Protein AF-A0A0D2SWR1-F1 (afdb_monomer_lite)

Secondary structure (DSSP, 8-state):
------HHHHHHHHHHHHHHHHHH--TTPPPSS-EEEEEEEEE--HHHHHHHTGGGG-BTTB--HHHHHHHTTS----PPPGGGB-B--EEEEEEETTT--TTTT---------BSSS----EEEEEEEEE-TT-

Radius of gyration: 18.73 Å; chains: 1; bounding box: 48×34×49 Å

Structure (mmCIF, N/CA/C/O backbone):
data_AF-A0A0D2SWR1-F1
#
_entry.id   AF-A0A0D2SWR1-F1
#
loop_
_atom_site.group_PDB
_atom_site.id
_atom_site.type_symbol
_atom_site.label_atom_id
_atom_site.label_alt_id
_atom_site.label_comp_id
_atom_site.label_asym_id
_atom_site.label_entity_id
_atom_site.label_seq_id
_atom_site.pdbx_PDB_ins_code
_atom_site.Cartn_x
_atom_site.Cartn_y
_atom_site.Cartn_z
_atom_site.occupancy
_atom_site.B_iso_or_equiv
_atom_site.auth_seq_id
_atom_site.auth_comp_id
_atom_site.auth_asym_id
_atom_site.auth_atom_id
_atom_site.pdbx_PDB_model_num
ATOM 1 N N . MET A 1 1 ? 8.943 6.150 1.787 1.00 31.55 1 MET A N 1
ATOM 2 C CA . MET A 1 1 ? 8.100 6.869 0.808 1.00 31.55 1 MET A CA 1
ATOM 3 C C . MET A 1 1 ? 7.022 5.888 0.395 1.00 31.55 1 MET A C 1
ATOM 5 O O . MET A 1 1 ? 7.281 5.032 -0.435 1.00 31.55 1 MET A O 1
ATOM 9 N N . PHE A 1 2 ? 5.890 5.909 1.093 1.00 28.94 2 PHE A N 1
ATOM 10 C CA . PHE A 1 2 ? 4.833 4.906 0.973 1.00 28.94 2 PHE A CA 1
ATOM 11 C C . PHE A 1 2 ? 3.608 5.577 0.354 1.00 28.94 2 PHE A C 1
ATOM 13 O O . PHE A 1 2 ? 3.346 6.749 0.614 1.00 28.94 2 PHE A O 1
ATOM 20 N N . MET A 1 3 ? 2.936 4.891 -0.565 1.00 31.88 3 MET A N 1
ATOM 21 C CA . MET A 1 3 ? 1.924 5.507 -1.413 1.00 31.88 3 MET A CA 1
ATOM 22 C C . MET A 1 3 ? 0.880 4.466 -1.784 1.00 31.88 3 MET A C 1
ATOM 24 O O . MET A 1 3 ? 1.112 3.622 -2.649 1.00 31.88 3 MET A O 1
ATOM 28 N N . LEU A 1 4 ? -0.288 4.553 -1.152 1.00 40.50 4 LEU A N 1
ATOM 29 C CA . LEU A 1 4 ? -1.477 3.881 -1.648 1.00 40.50 4 LEU A CA 1
ATOM 30 C C . LEU A 1 4 ? -2.119 4.781 -2.696 1.00 40.50 4 LEU A C 1
ATOM 32 O O . LEU A 1 4 ? -2.492 5.929 -2.464 1.00 40.50 4 LEU A O 1
ATOM 36 N N . LEU A 1 5 ? -2.136 4.240 -3.903 1.00 39.41 5 LEU A N 1
ATOM 37 C CA . LEU A 1 5 ? -2.435 4.915 -5.149 1.00 39.41 5 LEU A CA 1
ATOM 38 C C . LEU A 1 5 ? -3.892 5.369 -5.199 1.00 39.41 5 LEU A C 1
ATOM 40 O O . LEU A 1 5 ? -4.797 4.545 -5.312 1.00 39.41 5 LEU A O 1
ATOM 44 N N . ASN A 1 6 ? -4.107 6.681 -5.280 1.00 36.72 6 ASN A N 1
ATOM 45 C CA . ASN A 1 6 ? -5.289 7.215 -5.945 1.00 36.72 6 ASN A CA 1
ATOM 46 C C . ASN A 1 6 ? -5.163 6.840 -7.436 1.00 36.72 6 ASN A C 1
ATOM 48 O O . ASN A 1 6 ? -4.507 7.528 -8.228 1.00 36.72 6 ASN A O 1
ATOM 52 N N . ALA A 1 7 ? -5.699 5.664 -7.782 1.00 45.72 7 ALA A N 1
ATOM 53 C CA . ALA A 1 7 ? -5.507 4.958 -9.050 1.00 45.72 7 ALA A CA 1
ATOM 54 C C . ALA A 1 7 ? -5.620 5.824 -10.328 1.00 45.72 7 ALA A C 1
ATOM 56 O O . ALA A 1 7 ? -4.847 5.583 -11.255 1.00 45.72 7 ALA A O 1
ATOM 57 N N . PRO A 1 8 ? -6.479 6.863 -10.424 1.00 51.38 8 PRO A N 1
ATOM 58 C CA . PRO A 1 8 ? -6.607 7.627 -11.668 1.00 51.38 8 PRO A CA 1
ATOM 59 C C . PRO A 1 8 ? -5.396 8.516 -11.989 1.00 51.38 8 PRO A C 1
ATOM 61 O O . PRO A 1 8 ? -5.026 8.676 -13.153 1.00 51.38 8 PRO A O 1
ATOM 64 N N . ILE A 1 9 ? -4.766 9.115 -10.975 1.00 53.25 9 ILE A N 1
ATOM 65 C CA . ILE A 1 9 ? -3.719 10.128 -11.187 1.00 53.25 9 ILE A CA 1
ATOM 66 C C . ILE A 1 9 ? -2.376 9.447 -11.453 1.00 53.25 9 ILE A C 1
ATOM 68 O O . ILE A 1 9 ? -1.620 9.852 -12.329 1.00 53.25 9 ILE A O 1
ATOM 72 N N . TRP A 1 10 ? -2.082 8.356 -10.756 1.00 52.53 10 TRP A N 1
ATOM 73 C CA . TRP A 1 10 ? -0.803 7.683 -10.937 1.00 52.53 10 TRP A CA 1
ATOM 74 C C . TRP A 1 10 ? -0.714 6.893 -12.243 1.00 52.53 10 TRP A C 1
ATOM 76 O O . TRP A 1 10 ? 0.305 6.967 -12.923 1.00 52.53 10 TRP A O 1
ATOM 86 N N . LEU A 1 11 ? -1.796 6.217 -12.654 1.00 56.56 11 LEU A N 1
ATOM 87 C CA . LEU A 1 11 ? -1.852 5.581 -13.974 1.00 56.56 11 LEU A CA 1
ATOM 88 C C . LEU A 1 11 ? -1.718 6.613 -15.095 1.00 56.56 11 LEU A C 1
ATOM 90 O O . LEU A 1 11 ? -1.063 6.340 -16.094 1.00 56.56 11 LEU A O 1
ATOM 94 N N . THR A 1 12 ? -2.288 7.813 -14.942 1.00 60.22 12 THR A N 1
ATOM 95 C CA . THR A 1 12 ? -2.143 8.865 -15.960 1.00 60.22 12 THR A CA 1
ATOM 96 C C . THR A 1 12 ? -0.724 9.425 -16.020 1.00 60.22 12 THR A C 1
ATOM 98 O O . THR A 1 12 ? -0.209 9.611 -17.123 1.00 60.22 12 THR A O 1
ATOM 101 N N . TRP A 1 13 ? -0.058 9.630 -14.880 1.00 64.38 13 TRP A N 1
ATOM 102 C CA . TRP A 1 13 ? 1.355 10.024 -14.845 1.00 64.38 13 TRP A CA 1
ATOM 103 C C . TRP A 1 13 ? 2.281 8.941 -15.405 1.00 64.38 13 TRP A C 1
ATOM 105 O O . TRP A 1 13 ? 3.099 9.246 -16.272 1.00 64.38 13 TRP A O 1
ATOM 115 N N . LEU A 1 14 ? 2.114 7.683 -14.987 1.00 64.06 14 LEU A N 1
ATOM 116 C CA . LEU A 1 14 ? 2.897 6.551 -15.481 1.00 64.06 14 LEU A CA 1
ATOM 117 C C . LEU A 1 14 ? 2.695 6.353 -16.988 1.00 64.06 14 LEU A C 1
ATOM 119 O O . LEU A 1 14 ? 3.670 6.267 -17.724 1.00 64.06 14 LEU A O 1
ATOM 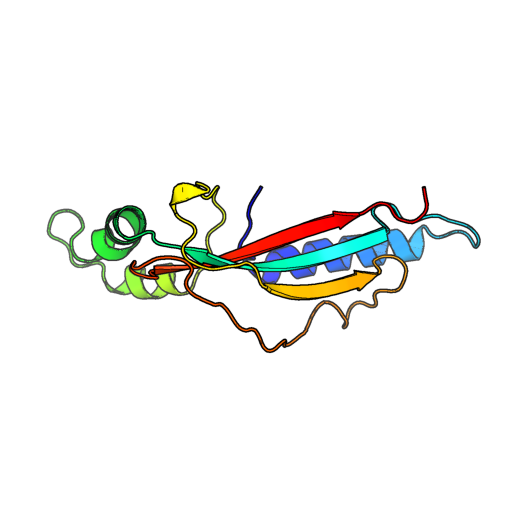123 N N . ASN A 1 15 ? 1.454 6.398 -17.483 1.00 66.00 15 ASN A N 1
ATOM 124 C CA . ASN A 1 15 ? 1.168 6.304 -18.919 1.00 66.00 15 ASN A CA 1
ATOM 125 C C . ASN A 1 15 ? 1.779 7.463 -19.713 1.00 66.00 15 ASN A C 1
ATOM 127 O O . ASN A 1 15 ? 2.249 7.269 -20.835 1.00 66.00 15 ASN A O 1
ATOM 131 N N . LYS A 1 16 ? 1.794 8.675 -19.145 1.00 67.94 16 LYS A N 1
ATOM 132 C CA . LYS A 1 16 ? 2.437 9.835 -19.772 1.00 67.94 16 LYS A CA 1
ATOM 133 C C . LYS A 1 16 ? 3.953 9.656 -19.837 1.00 67.94 16 LYS A C 1
ATOM 135 O O . LYS A 1 16 ? 4.545 9.965 -20.866 1.00 67.94 16 LYS A O 1
ATOM 140 N N . LEU A 1 17 ? 4.557 9.118 -18.779 1.00 65.62 17 LEU A N 1
ATOM 141 C CA . LEU A 1 17 ? 5.990 8.847 -18.696 1.00 65.62 17 LEU A CA 1
ATOM 142 C C . LEU A 1 17 ? 6.409 7.722 -19.654 1.00 65.62 17 LEU A C 1
ATOM 144 O O . LEU A 1 17 ? 7.338 7.916 -20.433 1.00 65.62 17 LEU A O 1
ATOM 148 N N . LEU A 1 18 ? 5.657 6.617 -19.695 1.00 66.31 18 LEU A N 1
ATOM 149 C CA . LEU A 1 18 ? 5.845 5.515 -20.648 1.00 66.31 18 LEU A CA 1
ATOM 150 C C . LEU A 1 18 ? 5.746 6.006 -22.097 1.00 66.31 18 LEU A C 1
ATOM 152 O O . LEU A 1 18 ? 6.592 5.682 -22.925 1.00 66.31 18 LEU A O 1
ATOM 156 N N . LYS A 1 19 ? 4.754 6.852 -22.404 1.00 66.50 19 LYS A N 1
ATOM 157 C CA . LYS A 1 19 ? 4.603 7.442 -23.741 1.00 66.50 19 LYS A CA 1
ATOM 158 C C . LYS A 1 19 ? 5.773 8.359 -24.105 1.00 66.50 19 LYS A C 1
ATOM 160 O O . LYS A 1 19 ? 6.248 8.318 -25.235 1.00 66.50 19 LYS A O 1
ATOM 165 N N . GLN A 1 20 ? 6.233 9.183 -23.164 1.00 65.19 20 GLN A N 1
ATOM 166 C CA . GLN A 1 20 ? 7.373 10.074 -23.374 1.00 65.19 20 GLN A CA 1
ATOM 167 C C . GLN A 1 20 ? 8.661 9.271 -23.612 1.00 65.19 20 GLN A C 1
ATOM 169 O O . GLN A 1 20 ? 9.411 9.588 -24.529 1.00 65.19 20 GLN A O 1
ATOM 174 N N . MET A 1 21 ? 8.890 8.216 -22.825 1.00 63.12 21 MET A N 1
ATOM 175 C CA . MET A 1 21 ? 10.047 7.327 -22.955 1.00 63.12 21 MET A CA 1
ATOM 176 C C . MET A 1 21 ? 10.036 6.561 -24.276 1.00 63.12 21 MET A C 1
ATOM 178 O O . MET A 1 21 ? 11.048 6.563 -24.967 1.00 63.12 21 MET A O 1
ATOM 182 N N . ALA A 1 22 ? 8.893 5.999 -24.681 1.00 60.97 22 ALA A N 1
ATOM 183 C CA . ALA A 1 22 ? 8.755 5.319 -25.970 1.00 60.97 22 ALA A CA 1
ATOM 184 C C . ALA A 1 22 ? 9.096 6.235 -27.161 1.00 60.97 22 ALA A C 1
ATOM 186 O O . ALA A 1 22 ? 9.682 5.780 -28.137 1.00 60.97 22 ALA A O 1
ATOM 187 N N . CYS A 1 23 ? 8.781 7.535 -27.078 1.00 56.41 23 CYS A N 1
ATOM 188 C CA . CYS A 1 23 ? 9.149 8.510 -28.111 1.00 56.41 23 CYS A CA 1
ATOM 189 C C . CYS A 1 23 ? 10.626 8.950 -28.071 1.00 56.41 23 CYS A C 1
ATOM 191 O O . CYS A 1 23 ? 11.089 9.567 -29.028 1.00 56.41 23 CYS A O 1
ATOM 193 N N . LEU A 1 24 ? 11.342 8.702 -26.969 1.00 56.16 24 LEU A N 1
ATOM 194 C CA . LEU A 1 24 ? 12.732 9.128 -26.744 1.00 56.16 24 LEU A CA 1
ATOM 195 C C . LEU A 1 24 ? 13.748 7.981 -26.881 1.00 56.16 24 LEU A C 1
ATOM 197 O O . LEU A 1 24 ? 14.952 8.228 -26.825 1.00 56.16 24 LEU A O 1
ATOM 201 N N . MET A 1 25 ? 13.285 6.741 -27.060 1.00 59.69 25 MET A N 1
ATOM 202 C CA . MET A 1 25 ? 14.142 5.583 -27.300 1.00 59.69 25 MET A CA 1
ATOM 203 C C . MET A 1 25 ? 14.734 5.635 -28.712 1.00 59.69 25 MET A C 1
ATOM 205 O O . MET A 1 25 ? 14.050 5.408 -29.705 1.00 59.69 25 MET A O 1
ATOM 209 N N . VAL A 1 26 ? 16.029 5.936 -28.783 1.00 58.12 26 VAL A N 1
ATOM 210 C CA . VAL A 1 26 ? 16.899 5.593 -29.919 1.00 58.12 26 VAL A CA 1
ATOM 211 C C . VAL A 1 26 ? 17.251 4.102 -29.795 1.00 58.12 26 VAL A C 1
ATOM 213 O O . VAL A 1 26 ? 17.242 3.597 -28.672 1.00 58.12 26 VAL A O 1
ATOM 216 N N . ASP A 1 27 ? 17.569 3.412 -30.898 1.00 59.34 27 ASP A N 1
ATOM 217 C CA . ASP A 1 27 ? 17.762 1.945 -31.021 1.00 59.34 27 ASP A CA 1
ATOM 218 C C . ASP A 1 27 ? 18.770 1.269 -30.044 1.00 59.34 27 ASP A C 1
ATOM 220 O O . ASP A 1 27 ? 18.997 0.067 -30.145 1.00 59.34 27 ASP A O 1
ATOM 224 N N . ASP A 1 28 ? 19.342 1.990 -29.071 1.00 64.62 28 ASP A N 1
ATOM 225 C CA . ASP A 1 28 ? 20.261 1.472 -28.040 1.00 64.62 28 ASP A CA 1
ATOM 226 C C . ASP A 1 28 ? 20.149 2.206 -26.673 1.00 64.62 28 ASP A C 1
ATOM 228 O O . ASP A 1 28 ? 21.098 2.299 -25.892 1.00 64.62 28 ASP A O 1
ATOM 232 N N . GLY A 1 29 ? 18.994 2.817 -26.380 1.00 67.31 29 GLY A N 1
ATOM 233 C CA . GLY A 1 29 ? 18.769 3.576 -25.141 1.00 67.31 29 GLY A CA 1
ATOM 234 C C . GLY A 1 29 ? 18.507 2.698 -23.906 1.00 67.31 29 GLY A C 1
ATOM 235 O O . GLY A 1 29 ? 17.704 1.766 -23.945 1.00 67.31 29 GLY A O 1
ATOM 236 N N . VAL A 1 30 ? 19.124 3.036 -22.768 1.00 72.81 30 VAL A N 1
ATOM 237 C CA . VAL A 1 30 ? 18.860 2.390 -21.468 1.00 72.81 30 VAL A CA 1
ATOM 238 C C . VAL A 1 30 ? 17.810 3.187 -20.689 1.00 72.81 30 VAL A C 1
ATOM 240 O O . VAL A 1 30 ? 17.935 4.399 -20.520 1.00 72.81 30 VAL A O 1
ATOM 243 N N . VAL A 1 31 ? 16.777 2.504 -20.192 1.00 75.81 31 VAL A N 1
ATOM 244 C CA . VAL A 1 31 ? 15.766 3.075 -19.287 1.00 75.81 31 VAL A CA 1
ATOM 245 C C . VAL A 1 31 ? 16.195 2.817 -17.860 1.00 75.81 31 VAL A C 1
ATOM 247 O O . VAL A 1 31 ? 16.440 1.669 -17.518 1.00 75.81 31 VAL A O 1
ATOM 250 N N . LEU A 1 32 ? 16.270 3.868 -17.047 1.00 78.19 32 LEU A N 1
ATOM 251 C CA . LEU A 1 32 ? 16.588 3.771 -15.628 1.00 78.19 32 LEU A CA 1
ATOM 252 C C . LEU A 1 32 ? 15.537 4.547 -14.810 1.00 78.19 32 LEU A C 1
ATOM 254 O O . LEU A 1 32 ? 15.254 5.701 -15.152 1.00 78.19 32 LEU A O 1
ATOM 258 N N . PRO A 1 33 ? 14.983 3.968 -13.729 1.00 82.12 33 PRO A N 1
ATOM 259 C CA . PRO A 1 33 ? 15.095 2.554 -13.349 1.00 82.12 33 PRO A CA 1
ATOM 260 C C . PRO A 1 33 ? 14.471 1.637 -14.414 1.00 82.12 33 PRO A C 1
ATOM 262 O O . PRO A 1 33 ? 13.530 2.034 -15.100 1.00 82.12 33 PRO A O 1
ATOM 265 N N . ASP A 1 34 ? 15.010 0.431 -14.576 1.00 83.81 34 ASP A N 1
ATOM 266 C CA . ASP A 1 34 ? 14.527 -0.556 -15.550 1.00 83.81 34 ASP A CA 1
ATOM 267 C C . ASP A 1 34 ? 13.514 -1.533 -14.949 1.00 83.81 34 ASP A C 1
ATOM 269 O O . ASP A 1 34 ? 12.678 -2.062 -15.681 1.00 83.81 34 ASP A O 1
ATOM 273 N N . GLU A 1 35 ? 13.526 -1.721 -13.628 1.00 86.88 35 GLU A N 1
ATOM 274 C CA . GLU A 1 35 ? 12.589 -2.603 -12.936 1.00 86.88 35 GLU A CA 1
ATOM 275 C C . GLU A 1 35 ? 11.883 -1.885 -11.779 1.00 86.88 35 GLU A C 1
ATOM 277 O O . GLU A 1 35 ? 12.504 -1.159 -10.998 1.00 86.88 35 GLU A O 1
ATOM 282 N N . ALA A 1 36 ? 10.577 -2.123 -11.645 1.00 88.12 36 ALA A N 1
ATOM 283 C CA . ALA A 1 36 ? 9.788 -1.742 -10.480 1.00 88.12 36 ALA A CA 1
ATOM 284 C C . ALA A 1 36 ? 9.025 -2.949 -9.922 1.00 88.12 36 ALA A C 1
ATOM 286 O O . ALA A 1 36 ? 8.340 -3.657 -10.659 1.00 88.12 36 ALA A O 1
ATOM 287 N N . SER A 1 37 ? 9.097 -3.153 -8.610 1.00 89.75 37 SER A N 1
ATOM 288 C CA . SER A 1 37 ? 8.412 -4.230 -7.894 1.00 89.75 37 SER A CA 1
ATOM 289 C C . SER A 1 37 ? 7.437 -3.649 -6.877 1.00 89.75 37 SER A C 1
ATOM 291 O O . SER A 1 37 ? 7.831 -2.863 -6.022 1.00 89.75 37 SER A O 1
ATOM 293 N N . LEU A 1 38 ? 6.160 -4.022 -6.970 1.00 90.56 38 LEU A N 1
ATOM 294 C CA . LEU A 1 38 ? 5.102 -3.597 -6.055 1.00 90.56 38 LEU A CA 1
ATOM 295 C C . LEU A 1 38 ? 4.874 -4.654 -4.976 1.00 90.56 38 LEU A C 1
ATOM 297 O O . LEU A 1 38 ? 4.651 -5.824 -5.284 1.00 90.56 38 LEU A O 1
ATOM 301 N N . TYR A 1 39 ? 4.828 -4.215 -3.729 1.00 91.69 39 TYR A N 1
ATOM 302 C CA . TYR A 1 39 ? 4.600 -5.021 -2.543 1.00 91.69 39 TYR A CA 1
ATOM 303 C C . TYR A 1 39 ? 3.340 -4.579 -1.803 1.00 91.69 39 TYR A C 1
ATOM 305 O O . TYR A 1 39 ? 2.897 -3.436 -1.919 1.00 91.69 39 TYR A O 1
ATOM 313 N N . LEU A 1 40 ? 2.790 -5.497 -1.014 1.00 93.06 40 LEU A N 1
ATOM 314 C CA . LEU A 1 40 ? 1.661 -5.280 -0.119 1.00 93.06 40 LEU A CA 1
ATOM 315 C C . LEU A 1 40 ? 2.001 -5.787 1.283 1.00 93.06 40 LEU A C 1
ATOM 317 O O . LEU A 1 40 ? 2.602 -6.851 1.428 1.00 93.06 40 LEU A O 1
ATOM 321 N N . THR A 1 41 ? 1.577 -5.055 2.303 1.00 94.19 41 THR A N 1
ATOM 322 C CA . THR A 1 41 ? 1.605 -5.467 3.710 1.00 94.19 41 THR A CA 1
ATOM 323 C C . THR A 1 41 ? 0.358 -4.953 4.440 1.00 94.19 41 THR A C 1
ATOM 325 O O . THR A 1 41 ? -0.429 -4.200 3.865 1.00 94.19 41 THR A O 1
ATOM 328 N N . ALA A 1 42 ? 0.142 -5.374 5.682 1.00 93.62 42 ALA A N 1
ATOM 329 C CA . ALA A 1 42 ? -0.957 -4.945 6.537 1.00 93.62 42 ALA A CA 1
ATOM 330 C C . ALA A 1 42 ? -0.445 -4.301 7.830 1.00 93.62 42 ALA A C 1
ATOM 332 O O . ALA A 1 42 ? 0.586 -4.705 8.381 1.00 93.62 42 ALA A O 1
ATOM 333 N N . ILE A 1 43 ? -1.192 -3.300 8.299 1.00 93.44 43 ILE A N 1
ATOM 334 C CA . ILE A 1 43 ? -0.820 -2.471 9.443 1.00 93.44 43 ILE A CA 1
ATOM 335 C C . ILE A 1 43 ? -1.936 -2.338 10.475 1.00 93.44 43 ILE A C 1
ATOM 337 O O . ILE A 1 43 ? -3.129 -2.445 10.163 1.00 93.44 43 ILE A O 1
ATOM 341 N N . GLU A 1 44 ? -1.508 -2.053 11.694 1.00 93.00 44 GLU A N 1
ATOM 342 C CA . GLU A 1 44 ? -2.315 -1.559 12.801 1.00 93.00 44 GLU A CA 1
ATOM 343 C C . GLU A 1 44 ? -2.313 -0.020 12.746 1.00 93.00 44 GLU A C 1
ATOM 345 O O . GLU A 1 44 ? -1.250 0.597 12.670 1.00 93.00 44 GLU A O 1
ATOM 350 N N . ASP A 1 45 ? -3.498 0.596 12.698 1.00 89.31 45 ASP A N 1
ATOM 351 C CA . ASP A 1 45 ? -3.653 2.047 12.559 1.00 89.31 45 ASP A CA 1
ATOM 352 C C . ASP A 1 45 ? -4.947 2.564 13.232 1.00 89.31 45 ASP A C 1
ATOM 354 O O . ASP A 1 45 ? -5.688 3.371 12.665 1.00 89.31 45 ASP A O 1
ATOM 358 N N . ALA A 1 46 ? -5.284 2.041 14.419 1.00 86.62 46 ALA A N 1
ATOM 359 C CA . ALA A 1 46 ? -6.519 2.375 15.136 1.00 86.62 46 ALA A CA 1
ATOM 360 C C . ALA A 1 46 ? -6.629 3.872 15.446 1.00 86.62 46 ALA A C 1
ATOM 362 O O . ALA A 1 46 ? -7.651 4.484 15.144 1.00 86.62 46 ALA A O 1
ATOM 363 N N . GLU A 1 47 ? -5.569 4.464 16.005 1.00 83.75 47 GLU A N 1
ATOM 364 C CA . GLU A 1 47 ? -5.555 5.878 16.404 1.00 83.75 47 GLU A CA 1
ATOM 365 C C . GLU A 1 47 ? -5.831 6.796 15.208 1.00 83.75 47 GLU A C 1
ATOM 367 O O . GLU A 1 47 ? -6.685 7.681 15.265 1.00 83.75 47 GLU A O 1
ATOM 372 N N . TYR A 1 48 ? -5.169 6.537 14.080 1.00 84.50 48 TYR A N 1
ATOM 373 C CA . TYR A 1 48 ? -5.363 7.323 12.869 1.00 84.50 48 TYR A CA 1
ATOM 374 C C . TYR A 1 48 ? -6.771 7.150 12.295 1.00 84.50 48 TYR A C 1
ATOM 376 O O . TYR A 1 48 ? -7.399 8.120 11.857 1.00 84.50 48 TYR A O 1
ATOM 384 N N . LYS A 1 49 ? -7.296 5.920 12.300 1.00 83.00 49 LYS A N 1
ATOM 385 C CA . LYS A 1 49 ? -8.664 5.644 11.861 1.00 83.00 49 LYS A CA 1
ATOM 386 C C . LYS A 1 49 ? -9.675 6.408 12.717 1.00 83.00 49 LYS A C 1
ATOM 388 O O . LYS A 1 49 ? -10.591 7.008 12.155 1.00 83.00 49 LYS A O 1
ATOM 393 N N . ASP A 1 50 ? -9.511 6.440 14.030 1.00 84.50 50 ASP A N 1
ATOM 394 C CA . ASP A 1 50 ? -10.426 7.168 14.910 1.00 84.50 50 ASP A CA 1
ATOM 395 C C . ASP A 1 50 ? -10.370 8.678 14.628 1.00 84.50 50 ASP A C 1
ATOM 397 O O . ASP A 1 50 ? -11.400 9.317 14.379 1.00 84.50 50 ASP A O 1
ATOM 401 N N . ASP A 1 51 ? -9.165 9.229 14.499 1.00 82.75 51 ASP A N 1
ATOM 402 C CA . ASP A 1 51 ? -8.954 10.653 14.239 1.00 82.75 51 ASP A CA 1
ATOM 403 C C . ASP A 1 51 ? -9.417 11.114 12.847 1.00 82.75 51 ASP A C 1
ATOM 405 O O . ASP A 1 51 ? -9.844 12.260 12.678 1.00 82.75 51 ASP A O 1
ATOM 409 N N . LYS A 1 52 ? -9.315 10.267 11.815 1.00 80.69 52 LYS A N 1
ATOM 410 C CA . LYS A 1 52 ? -9.612 10.657 10.420 1.00 80.69 52 LYS A CA 1
ATOM 411 C C . LYS A 1 52 ? -10.952 10.168 9.904 1.00 80.69 52 LYS A C 1
ATOM 413 O O . LYS A 1 52 ? -11.539 10.812 9.030 1.00 80.69 52 LYS A O 1
ATOM 418 N N . ILE A 1 53 ? -11.439 9.046 10.421 1.00 81.88 53 ILE A N 1
ATOM 419 C CA . ILE A 1 53 ? -12.667 8.398 9.963 1.00 81.88 53 ILE A CA 1
ATOM 420 C C . ILE A 1 53 ? -13.776 8.584 10.996 1.00 81.88 53 ILE A C 1
ATOM 422 O O . ILE A 1 53 ? -14.887 8.973 10.627 1.00 81.88 53 ILE A O 1
ATOM 426 N N . GLU A 1 54 ? -13.514 8.330 12.279 1.00 85.62 54 GLU A N 1
ATOM 427 C CA . GLU A 1 54 ? -14.550 8.440 13.314 1.00 85.62 54 GLU A CA 1
ATOM 428 C C . GLU A 1 54 ? -14.872 9.877 13.714 1.00 85.62 54 GLU A C 1
ATOM 430 O O . GLU A 1 54 ? -16.018 10.149 14.080 1.00 85.62 54 GLU A O 1
ATOM 435 N N . PHE A 1 55 ? -13.939 10.811 13.516 1.00 84.62 55 PHE A N 1
ATOM 436 C CA . PHE A 1 55 ? -14.173 12.253 13.646 1.00 84.62 55 PHE A CA 1
ATOM 437 C C . PHE A 1 55 ? -15.466 12.721 12.956 1.00 84.62 55 PHE A C 1
ATOM 439 O O . PHE A 1 55 ? -16.239 13.501 13.514 1.00 84.62 55 PHE A O 1
ATOM 446 N N . TRP A 1 56 ? -15.768 12.185 11.770 1.00 87.94 56 TRP A N 1
ATOM 447 C CA . TRP A 1 56 ? -16.957 12.557 11.000 1.00 87.94 56 TRP A CA 1
ATOM 448 C C . TRP A 1 56 ? -18.283 12.099 11.618 1.00 87.94 56 TRP A C 1
ATOM 450 O O . TRP A 1 56 ? -19.332 12.601 11.221 1.00 87.94 56 TRP A O 1
ATOM 460 N N . ASN A 1 57 ? -18.276 11.174 12.584 1.00 88.06 57 ASN A N 1
ATOM 461 C CA . ASN A 1 57 ? -19.497 10.782 13.293 1.00 88.06 57 ASN A CA 1
ATOM 462 C C . ASN A 1 57 ? -20.056 11.944 14.131 1.00 88.06 57 ASN A C 1
ATOM 464 O O . ASN A 1 57 ? -21.262 12.018 14.354 1.00 88.06 57 ASN A O 1
ATOM 468 N N . ASN A 1 58 ? -19.184 12.820 14.639 1.00 88.12 58 ASN A N 1
ATOM 469 C CA . ASN A 1 58 ? -19.582 13.914 15.512 1.00 88.12 58 ASN A CA 1
ATOM 470 C C . ASN A 1 58 ? -18.598 15.085 15.414 1.00 88.12 58 ASN A C 1
ATOM 472 O O . ASN A 1 58 ? -17.676 15.233 16.218 1.00 88.12 58 ASN A O 1
ATOM 476 N N . VAL A 1 59 ? -18.848 15.958 14.446 1.00 90.44 59 VAL A N 1
ATOM 477 C CA . VAL A 1 59 ? -18.080 17.182 14.242 1.00 90.44 59 VAL A CA 1
ATOM 478 C C . VAL A 1 59 ? -18.755 18.294 15.040 1.00 90.44 59 VAL A C 1
ATOM 480 O O . VAL A 1 59 ? -19.681 18.941 14.561 1.00 90.44 59 VAL A O 1
ATOM 483 N N . TYR A 1 60 ? -18.328 18.488 16.291 1.00 88.19 60 TYR A N 1
ATOM 484 C CA . TYR A 1 60 ? -18.853 19.524 17.201 1.00 88.19 60 TYR A CA 1
ATOM 485 C C . TYR A 1 60 ? -20.375 19.464 17.450 1.00 88.19 60 TYR A C 1
ATOM 487 O O . TYR A 1 60 ? -21.032 20.494 17.591 1.00 88.19 60 TYR A O 1
ATOM 495 N N . GLY A 1 61 ? -20.951 18.264 17.511 1.00 89.88 61 GLY A N 1
ATOM 496 C CA . GLY A 1 61 ? -22.386 18.029 17.702 1.00 89.88 61 GLY A CA 1
ATOM 497 C C . GLY A 1 61 ? -23.156 17.752 16.409 1.00 89.88 61 GLY A C 1
ATOM 498 O O . GLY A 1 61 ? -24.349 17.460 16.478 1.00 89.88 61 GLY A O 1
ATOM 499 N N . PHE A 1 62 ? -22.502 17.819 15.245 1.00 89.06 62 PHE A N 1
ATOM 500 C CA 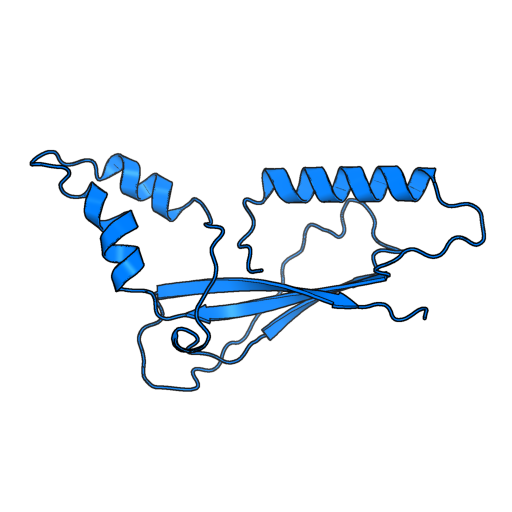. PHE A 1 62 ? -23.111 17.527 13.947 1.00 89.06 62 PHE A CA 1
ATOM 501 C C . PHE A 1 62 ? -22.683 16.152 13.423 1.00 89.06 62 PHE A C 1
ATOM 503 O O . PHE A 1 62 ? -21.491 15.856 13.336 1.00 89.06 62 PHE A O 1
ATOM 510 N N . ASP A 1 63 ? -23.657 15.331 13.024 1.00 91.44 63 ASP A N 1
ATOM 511 C CA . ASP A 1 63 ? -23.403 14.056 12.345 1.00 91.44 63 ASP A CA 1
ATOM 512 C C . ASP A 1 63 ? -23.057 14.309 10.869 1.00 91.44 63 ASP A C 1
ATOM 514 O O . ASP A 1 63 ? -23.893 14.759 10.082 1.00 91.44 63 ASP A O 1
ATOM 518 N N . MET A 1 64 ? -21.807 14.025 10.502 1.00 91.62 64 MET A N 1
ATOM 519 C CA . MET A 1 64 ? -21.282 14.117 9.138 1.00 91.62 64 MET A CA 1
ATOM 520 C C . MET A 1 64 ? -20.882 12.739 8.590 1.00 91.62 64 MET A C 1
ATOM 522 O O . MET A 1 64 ? -20.020 12.624 7.714 1.00 91.62 64 MET A O 1
ATOM 526 N N . SER A 1 65 ? -21.530 11.669 9.055 1.00 88.62 65 SER A N 1
ATOM 527 C CA . SER A 1 65 ? -21.276 10.288 8.623 1.00 88.62 65 SER A CA 1
ATOM 528 C C . SER A 1 65 ? -21.417 10.053 7.109 1.00 88.62 65 SER A C 1
ATOM 530 O O . SER A 1 65 ? -20.905 9.061 6.582 1.00 88.62 65 SER A O 1
ATOM 532 N N . CYS A 1 66 ? -22.053 10.965 6.368 1.00 89.12 66 CYS A N 1
ATOM 533 C CA . CYS A 1 66 ? -22.047 10.957 4.905 1.00 89.12 66 CYS A CA 1
ATOM 534 C C . CYS A 1 66 ? -20.632 11.112 4.314 1.00 89.12 66 CYS A C 1
ATOM 536 O O . CYS A 1 66 ? -20.305 10.410 3.358 1.00 89.12 66 CYS A O 1
ATOM 538 N N . ILE A 1 67 ? -19.781 11.952 4.912 1.00 86.62 67 ILE A N 1
ATOM 539 C CA . ILE A 1 67 ? -18.397 12.194 4.471 1.00 86.62 67 ILE A CA 1
ATOM 540 C C . ILE A 1 67 ? -17.514 10.995 4.814 1.00 86.62 67 ILE A C 1
ATOM 542 O O . ILE A 1 67 ? -16.698 10.578 3.995 1.00 86.62 67 ILE A O 1
ATOM 546 N N . LYS A 1 68 ? -17.746 10.365 5.973 1.00 83.56 68 LYS A N 1
ATOM 547 C CA . LYS A 1 68 ? -17.044 9.146 6.410 1.00 83.56 68 LYS A CA 1
ATOM 548 C C . LYS A 1 68 ? -17.022 8.061 5.334 1.00 83.56 68 LYS A C 1
ATOM 550 O O . LYS A 1 68 ? -15.993 7.435 5.100 1.00 83.56 68 LYS A O 1
ATOM 555 N N . LYS A 1 69 ? -18.161 7.836 4.666 1.00 82.31 69 LYS A N 1
ATOM 556 C CA . LYS A 1 69 ? -18.272 6.825 3.601 1.00 82.31 69 LYS A CA 1
ATOM 557 C C . LYS A 1 69 ? -17.357 7.131 2.423 1.00 82.31 69 LYS A C 1
ATOM 559 O O . LYS A 1 69 ? -16.786 6.208 1.858 1.00 82.31 69 LYS A O 1
ATOM 564 N N . GLN A 1 70 ? -17.228 8.405 2.062 1.00 83.00 70 GLN A N 1
ATOM 565 C CA . GLN A 1 70 ? -16.337 8.823 0.989 1.00 83.00 70 GLN A CA 1
ATOM 566 C C . GLN A 1 70 ? -14.871 8.732 1.427 1.00 83.00 70 GLN A C 1
ATOM 568 O O . GLN A 1 70 ? -14.069 8.146 0.709 1.00 83.00 70 GLN A O 1
ATOM 573 N N . ALA A 1 71 ? -14.551 9.194 2.639 1.00 79.69 71 ALA A N 1
ATOM 574 C CA . ALA A 1 71 ? -13.203 9.123 3.202 1.00 79.69 71 ALA A CA 1
ATOM 575 C C . ALA A 1 71 ? -12.664 7.682 3.290 1.00 79.69 71 ALA A C 1
ATOM 577 O O . ALA A 1 71 ? -11.489 7.457 3.045 1.00 79.69 71 ALA A O 1
ATOM 578 N N . MET A 1 72 ? -13.523 6.693 3.569 1.00 79.94 72 MET A N 1
ATOM 579 C CA . MET A 1 72 ? -13.139 5.271 3.594 1.00 79.94 72 MET A CA 1
ATOM 580 C C . MET A 1 72 ? -12.836 4.668 2.215 1.00 79.94 72 MET A C 1
ATOM 582 O O . MET A 1 72 ? -12.194 3.623 2.143 1.00 79.94 72 MET A O 1
ATOM 586 N N . MET A 1 73 ? -13.344 5.258 1.129 1.00 77.06 73 MET A N 1
ATOM 587 C CA . MET A 1 73 ? -13.098 4.764 -0.233 1.00 77.06 73 MET A CA 1
ATOM 588 C C . MET A 1 73 ? -11.852 5.384 -0.864 1.00 77.06 73 MET A C 1
ATOM 590 O O . MET A 1 73 ? -11.314 4.833 -1.824 1.00 77.06 73 MET A O 1
ATOM 594 N N . GLU A 1 74 ? -11.416 6.536 -0.359 1.00 77.06 74 GLU A N 1
ATOM 595 C CA . GLU A 1 74 ? -10.269 7.251 -0.893 1.00 77.06 74 GLU A CA 1
ATOM 596 C C . GLU A 1 74 ? -8.969 6.697 -0.283 1.00 77.06 74 GLU A C 1
ATOM 598 O O . GLU A 1 74 ? -8.806 6.693 0.937 1.00 77.06 74 GLU A O 1
ATOM 603 N N . PRO A 1 75 ? -8.022 6.213 -1.105 1.00 76.88 75 PRO A N 1
ATOM 604 C CA . PRO A 1 75 ? -6.727 5.767 -0.611 1.00 76.88 75 PRO A CA 1
ATOM 605 C C . PRO A 1 75 ? -5.879 6.962 -0.159 1.00 76.88 75 PRO A C 1
ATOM 607 O O . PRO A 1 75 ? -5.887 8.024 -0.788 1.00 76.88 75 PRO A O 1
ATOM 610 N N . LEU A 1 76 ? -5.113 6.766 0.915 1.00 77.75 76 LEU A N 1
ATOM 611 C CA . LEU A 1 76 ? -4.310 7.806 1.556 1.00 77.75 76 LEU A CA 1
ATOM 612 C C . LEU A 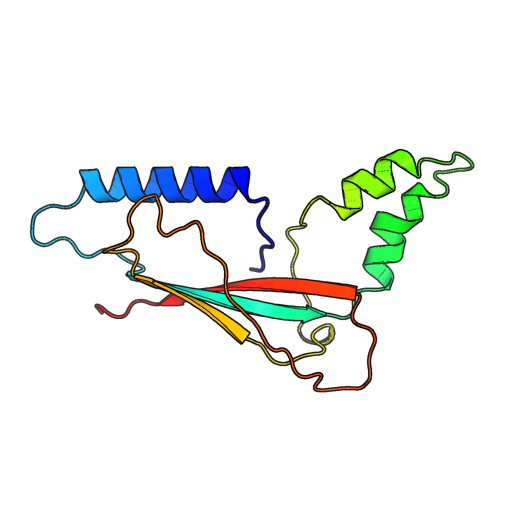1 76 ? -2.813 7.603 1.297 1.00 77.75 76 L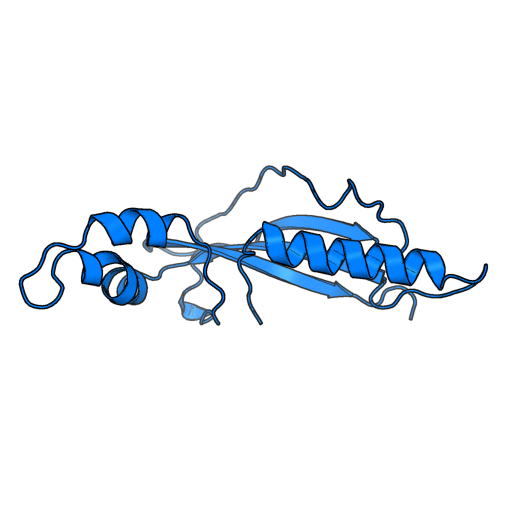EU A C 1
ATOM 614 O O . LEU A 1 76 ? -2.313 6.480 1.256 1.00 77.75 76 LEU A O 1
ATOM 618 N N . VAL A 1 77 ? -2.087 8.708 1.137 1.00 80.12 77 VAL A N 1
ATOM 619 C CA . VAL A 1 77 ? -0.629 8.707 0.964 1.00 80.12 77 VAL A CA 1
ATOM 620 C C . VAL A 1 77 ? -0.001 9.257 2.234 1.00 80.12 77 VAL A C 1
ATOM 622 O O . VAL A 1 77 ? -0.108 10.453 2.497 1.00 80.12 77 VAL A O 1
ATOM 625 N N . ASP A 1 78 ? 0.648 8.385 3.001 1.00 81.88 78 ASP A N 1
ATOM 626 C CA . ASP A 1 78 ? 1.318 8.750 4.247 1.00 81.88 78 ASP A CA 1
ATOM 627 C C . ASP A 1 78 ? 2.563 7.882 4.494 1.00 81.88 78 ASP A C 1
ATOM 629 O O . ASP A 1 78 ? 2.821 6.904 3.787 1.00 81.88 78 ASP A O 1
ATOM 633 N N . THR A 1 79 ? 3.364 8.255 5.487 1.00 83.62 79 THR A N 1
ATOM 634 C CA . THR A 1 79 ? 4.500 7.465 5.962 1.00 83.62 79 THR A CA 1
ATOM 635 C C . THR A 1 79 ? 4.064 6.574 7.113 1.00 83.62 79 THR A C 1
ATOM 637 O O . THR A 1 79 ? 3.498 7.048 8.088 1.00 83.62 79 THR A O 1
ATOM 640 N N . VAL A 1 80 ? 4.380 5.287 7.012 1.00 85.44 80 VAL A N 1
ATOM 641 C CA . VAL A 1 80 ? 4.029 4.278 8.014 1.00 85.44 80 VAL A CA 1
ATOM 642 C C . VAL A 1 80 ? 5.253 3.970 8.874 1.00 85.44 80 VAL A C 1
ATOM 644 O O . VAL A 1 80 ? 6.343 3.757 8.331 1.00 85.44 80 VAL A O 1
ATOM 647 N N . ASP A 1 81 ? 5.087 3.933 10.200 1.00 89.75 81 ASP A N 1
ATOM 648 C CA . ASP A 1 81 ? 6.137 3.459 11.109 1.00 89.75 81 ASP A CA 1
ATOM 649 C C . ASP A 1 81 ? 6.269 1.934 10.976 1.00 89.75 81 ASP A C 1
ATOM 651 O O . ASP A 1 81 ? 5.285 1.196 10.943 1.00 89.75 81 ASP A O 1
ATOM 655 N N . GLN A 1 82 ? 7.501 1.432 10.943 1.00 88.44 82 GLN A N 1
ATOM 656 C CA . GLN A 1 82 ? 7.781 -0.000 10.910 1.00 88.44 82 GLN A CA 1
ATOM 657 C C . GLN A 1 82 ? 7.101 -0.758 12.063 1.00 88.44 82 GLN A C 1
ATOM 659 O O . GLN A 1 82 ? 6.713 -1.912 11.897 1.00 88.44 82 GLN A O 1
ATOM 664 N N . LYS A 1 83 ? 6.910 -0.112 13.220 1.00 90.81 83 LYS A N 1
ATOM 665 C CA . LYS A 1 83 ? 6.198 -0.698 14.365 1.00 90.81 83 LYS A CA 1
ATOM 666 C C . LYS A 1 83 ? 4.719 -0.952 14.100 1.00 90.81 83 LYS A C 1
ATOM 668 O O . LYS A 1 83 ? 4.145 -1.781 14.794 1.00 90.81 83 LYS A O 1
ATOM 673 N N . GLN A 1 84 ? 4.103 -0.280 13.137 1.00 91.38 84 GLN A N 1
ATOM 674 C CA . GLN A 1 84 ? 2.698 -0.490 12.786 1.00 91.38 84 GLN A CA 1
ATOM 675 C C . GLN A 1 84 ? 2.502 -1.712 11.882 1.00 91.38 84 GLN A C 1
ATOM 677 O O . GLN A 1 84 ? 1.379 -2.173 11.716 1.00 91.38 84 GLN A O 1
ATOM 682 N N . ILE A 1 85 ? 3.572 -2.268 11.305 1.00 93.06 85 ILE A N 1
ATOM 683 C CA . ILE A 1 85 ? 3.490 -3.429 10.415 1.00 93.06 85 ILE A CA 1
ATOM 684 C C . ILE A 1 85 ? 3.201 -4.697 11.229 1.00 93.06 85 ILE A C 1
ATOM 686 O O . ILE A 1 85 ? 3.932 -5.032 12.163 1.00 93.06 85 ILE A O 1
ATOM 690 N N . VAL A 1 86 ? 2.128 -5.402 10.856 1.00 95.44 86 VAL A N 1
ATOM 691 C CA . VAL A 1 86 ? 1.633 -6.607 11.551 1.00 95.44 86 VAL A CA 1
ATOM 692 C C . VAL A 1 86 ? 1.961 -7.888 10.780 1.00 95.44 86 VAL A C 1
ATOM 694 O O . VAL A 1 86 ? 2.079 -8.963 11.370 1.00 95.44 86 VAL A O 1
ATOM 697 N N . THR A 1 87 ? 2.096 -7.797 9.457 1.00 95.19 87 THR A N 1
ATOM 698 C CA . THR A 1 87 ? 2.298 -8.954 8.577 1.00 95.19 87 THR A CA 1
ATOM 699 C C . THR A 1 87 ? 3.614 -8.889 7.818 1.00 95.19 87 THR A C 1
ATOM 701 O O . THR A 1 87 ? 4.173 -7.813 7.608 1.00 95.19 87 THR A O 1
ATOM 704 N N . ASN A 1 88 ? 4.035 -10.032 7.277 1.00 94.38 88 ASN A N 1
ATOM 705 C CA . ASN A 1 88 ? 5.078 -10.061 6.256 1.00 94.38 88 ASN A CA 1
ATOM 706 C C . ASN A 1 8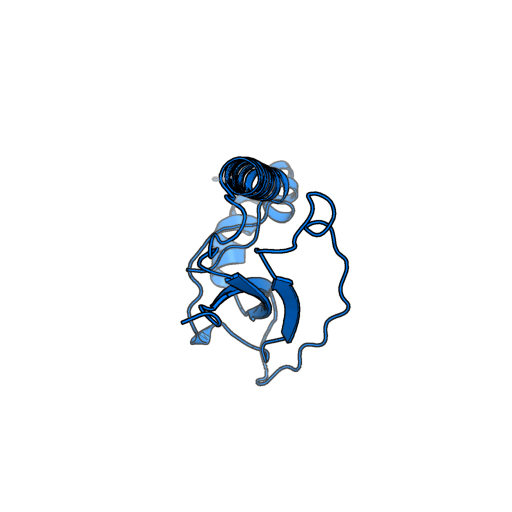8 ? 4.659 -9.260 5.005 1.00 94.38 88 ASN A C 1
ATOM 708 O O . ASN A 1 88 ? 3.472 -9.035 4.761 1.00 94.38 88 ASN A O 1
ATOM 712 N N . CYS A 1 89 ? 5.625 -8.879 4.167 1.00 93.25 89 CYS A N 1
ATOM 713 C CA . CYS A 1 89 ? 5.337 -8.295 2.859 1.00 93.25 89 CYS A CA 1
ATOM 714 C C . CYS A 1 89 ? 5.118 -9.378 1.788 1.00 93.25 89 CYS A C 1
ATOM 716 O O . CYS A 1 89 ? 5.694 -10.470 1.839 1.00 93.25 89 CYS A O 1
ATOM 718 N N . HIS A 1 90 ? 4.286 -9.067 0.795 1.00 94.62 90 HIS A N 1
ATOM 719 C CA . HIS A 1 90 ? 4.024 -9.923 -0.358 1.00 94.62 90 HIS A CA 1
ATOM 720 C C . HIS A 1 90 ? 4.253 -9.160 -1.661 1.00 94.62 90 HIS A C 1
ATOM 722 O O . HIS A 1 90 ? 3.695 -8.081 -1.850 1.00 94.62 90 HIS A O 1
ATOM 728 N N . LEU A 1 91 ? 5.050 -9.729 -2.568 1.00 94.06 91 LEU A N 1
ATOM 729 C CA . LEU A 1 91 ? 5.261 -9.184 -3.908 1.00 94.06 91 LEU A CA 1
ATOM 730 C C . LEU A 1 91 ? 3.994 -9.383 -4.746 1.00 94.06 91 LEU A C 1
ATOM 732 O O . LEU A 1 91 ? 3.588 -10.513 -5.001 1.00 94.06 91 LEU A O 1
ATOM 736 N N . LEU A 1 92 ? 3.390 -8.289 -5.200 1.00 90.38 92 LEU A N 1
ATOM 737 C CA . LEU A 1 92 ? 2.222 -8.315 -6.078 1.00 90.38 92 LEU A CA 1
ATOM 738 C C . LEU A 1 92 ? 2.619 -8.449 -7.547 1.00 90.38 92 LEU A C 1
ATOM 740 O O . LEU A 1 92 ? 2.021 -9.229 -8.290 1.00 90.38 92 LEU A O 1
ATOM 744 N N . LYS A 1 93 ? 3.592 -7.648 -7.990 1.00 87.94 93 LYS A N 1
ATOM 745 C CA . LYS A 1 93 ? 3.981 -7.579 -9.399 1.00 87.94 93 LYS A CA 1
ATOM 746 C C . LYS A 1 93 ? 5.365 -6.968 -9.554 1.00 87.94 93 LYS A C 1
ATOM 748 O O . LYS A 1 93 ? 5.626 -5.901 -9.010 1.00 87.94 93 LYS A O 1
ATOM 753 N N . THR A 1 94 ? 6.185 -7.597 -10.384 1.00 89.56 94 THR A N 1
ATOM 754 C CA . THR A 1 94 ? 7.401 -6.999 -10.944 1.00 89.56 94 THR A CA 1
ATOM 755 C C . THR A 1 94 ? 7.123 -6.553 -12.375 1.00 89.56 94 THR A C 1
ATOM 757 O O . THR A 1 94 ? 6.452 -7.258 -13.140 1.00 89.56 94 THR A O 1
ATOM 760 N N . MET A 1 95 ? 7.592 -5.360 -12.719 1.00 85.12 95 MET A N 1
ATOM 761 C CA . MET A 1 95 ? 7.372 -4.692 -13.995 1.00 85.12 95 MET A CA 1
ATOM 762 C C . MET A 1 95 ? 8.714 -4.275 -14.590 1.00 85.12 95 MET A C 1
ATOM 764 O O . MET A 1 95 ? 9.460 -3.521 -13.969 1.00 85.12 95 MET A O 1
ATOM 768 N N . ASP A 1 96 ? 8.984 -4.742 -15.809 1.00 85.19 96 ASP A N 1
ATOM 769 C CA . ASP A 1 96 ? 10.091 -4.258 -16.634 1.00 85.19 96 ASP A CA 1
ATOM 770 C C . ASP A 1 96 ? 9.630 -2.989 -17.361 1.00 85.19 96 ASP A C 1
ATOM 772 O O . ASP A 1 96 ? 8.844 -3.041 -18.313 1.00 85.19 96 ASP A O 1
ATOM 776 N N . ILE A 1 97 ? 10.110 -1.839 -16.892 1.00 81.31 97 ILE A N 1
ATOM 777 C CA . ILE A 1 97 ? 9.720 -0.518 -17.397 1.00 81.31 97 ILE A CA 1
ATOM 778 C C . ILE A 1 97 ? 10.151 -0.366 -18.860 1.00 81.31 97 ILE A C 1
ATOM 780 O O . ILE A 1 97 ? 9.472 0.303 -19.638 1.00 81.31 97 ILE A O 1
ATOM 784 N N . SER A 1 98 ? 11.235 -1.033 -19.273 1.00 77.19 98 SER A N 1
ATOM 785 C CA . SER A 1 98 ? 11.736 -0.946 -20.647 1.00 77.19 98 SER A CA 1
ATOM 786 C C . SER A 1 98 ? 10.847 -1.652 -21.674 1.00 77.19 98 SER A C 1
ATOM 788 O O . SER A 1 98 ? 10.955 -1.367 -22.865 1.00 77.19 98 SER A O 1
ATOM 790 N N . LYS A 1 99 ? 9.957 -2.549 -21.229 1.00 78.81 99 LYS A N 1
ATOM 791 C CA . LYS A 1 99 ? 9.081 -3.350 -22.100 1.00 78.81 99 LYS A CA 1
ATOM 792 C C . LYS A 1 99 ? 7.589 -3.150 -21.836 1.00 78.81 99 LYS A C 1
ATOM 794 O O . LYS A 1 99 ? 6.780 -3.753 -22.536 1.00 78.81 99 LYS A O 1
ATOM 799 N N . MET A 1 100 ? 7.222 -2.337 -20.845 1.00 77.19 100 MET A N 1
ATOM 800 C CA . MET A 1 100 ? 5.823 -2.105 -20.486 1.00 77.19 100 MET A CA 1
ATOM 801 C C . MET A 1 100 ? 5.048 -1.425 -21.615 1.00 77.19 100 MET A C 1
ATOM 803 O O . MET A 1 100 ? 5.467 -0.399 -22.154 1.00 77.19 100 MET A O 1
ATOM 807 N N . VAL A 1 101 ? 3.849 -1.939 -21.890 1.00 76.69 101 VAL A N 1
ATOM 808 C CA . VAL A 1 101 ? 2.850 -1.257 -22.721 1.00 76.69 101 VAL A CA 1
ATOM 809 C C . VAL A 1 101 ? 1.752 -0.620 -21.854 1.00 76.69 101 VAL A C 1
ATOM 811 O O . VAL A 1 101 ? 1.530 -1.064 -20.727 1.00 76.69 101 VAL A O 1
ATOM 814 N N . PRO A 1 102 ? 1.001 0.392 -22.346 1.00 70.31 102 PRO A N 1
ATOM 815 C CA . PRO A 1 102 ? -0.018 1.106 -21.556 1.00 70.31 102 PRO A CA 1
ATOM 816 C C . PRO A 1 102 ? -1.138 0.245 -20.929 1.00 70.31 102 PRO A C 1
ATOM 818 O O . PRO A 1 102 ? -1.899 0.748 -20.106 1.00 70.31 102 PRO A O 1
ATOM 821 N N . GLY A 1 103 ? -1.261 -1.034 -21.302 1.00 73.75 103 GLY A N 1
ATOM 822 C CA . GLY A 1 103 ? -2.188 -1.992 -20.688 1.00 73.75 103 GLY A CA 1
ATOM 823 C C . GLY A 1 103 ? -1.619 -2.753 -19.485 1.00 73.75 103 GLY A C 1
ATOM 824 O O . GLY A 1 103 ? -2.387 -3.177 -18.625 1.00 73.75 103 GLY A O 1
ATOM 825 N N . ASP A 1 104 ? -0.295 -2.876 -19.370 1.00 74.31 104 ASP A N 1
ATOM 826 C CA . ASP A 1 104 ? 0.353 -3.727 -18.360 1.00 74.31 104 ASP A CA 1
ATOM 827 C C . ASP A 1 104 ? 0.241 -3.167 -16.936 1.00 74.31 104 ASP A C 1
ATOM 829 O O . ASP A 1 104 ? 0.380 -3.900 -15.957 1.00 74.31 104 ASP A O 1
ATOM 833 N N . ALA A 1 105 ? -0.047 -1.868 -16.813 1.00 74.00 105 ALA A N 1
ATOM 834 C CA . ALA A 1 105 ? -0.274 -1.201 -15.534 1.00 74.00 105 ALA A CA 1
ATOM 835 C C . ALA A 1 105 ? -1.602 -1.615 -14.868 1.00 74.00 105 ALA A C 1
ATOM 837 O O . ALA A 1 105 ? -1.790 -1.374 -13.677 1.00 74.00 105 ALA A O 1
ATOM 838 N N . SER A 1 106 ? -2.529 -2.224 -15.617 1.00 79.88 106 SER A N 1
ATOM 839 C CA . SER A 1 106 ? -3.799 -2.731 -15.088 1.00 79.88 106 SER A CA 1
ATOM 840 C C . SER A 1 106 ? -3.692 -4.233 -14.845 1.00 79.88 106 SER A C 1
ATOM 842 O O . SER A 1 106 ? -3.730 -5.024 -15.783 1.00 79.88 106 SER A O 1
ATOM 844 N N . PHE A 1 107 ? -3.569 -4.641 -13.584 1.00 83.56 107 PHE A N 1
ATOM 845 C CA . PHE A 1 107 ? -3.422 -6.050 -13.222 1.00 83.56 107 PHE A CA 1
ATOM 846 C C . PHE A 1 107 ? -4.266 -6.425 -12.004 1.00 83.56 107 PHE A C 1
ATOM 848 O O . PHE A 1 107 ? -4.728 -5.587 -11.234 1.00 83.56 107 PHE A O 1
ATOM 855 N N . THR A 1 108 ? -4.462 -7.727 -11.826 1.00 88.38 108 THR A N 1
ATOM 856 C CA . THR A 1 108 ? -5.029 -8.321 -10.616 1.00 88.38 108 THR A CA 1
ATOM 857 C C . THR A 1 108 ? -4.100 -9.445 -10.191 1.00 88.38 108 THR A C 1
ATOM 859 O O . THR A 1 108 ? -3.741 -10.287 -11.013 1.00 88.38 108 THR A O 1
ATOM 862 N N . ALA A 1 109 ? -3.687 -9.441 -8.927 1.00 89.25 109 ALA A N 1
ATOM 863 C CA . ALA A 1 109 ? -2.772 -10.430 -8.378 1.00 89.25 109 ALA A CA 1
ATOM 864 C C . ALA A 1 109 ? -3.351 -11.006 -7.077 1.00 89.25 109 ALA A C 1
ATOM 866 O O . ALA A 1 109 ? -3.836 -10.236 -6.243 1.00 89.25 109 ALA A O 1
ATOM 867 N N . PRO A 1 110 ? -3.328 -12.337 -6.886 1.00 93.94 110 PRO A N 1
ATOM 868 C CA . PRO A 1 110 ? -3.607 -12.916 -5.581 1.00 93.94 110 PRO A CA 1
ATOM 869 C C . PRO A 1 110 ? -2.473 -12.553 -4.617 1.00 93.94 110 PRO A C 1
ATOM 871 O O . PRO A 1 110 ? -1.317 -12.477 -5.024 1.00 93.94 110 PRO A O 1
ATOM 874 N N . PHE A 1 111 ? -2.792 -12.372 -3.339 1.00 94.19 111 PHE A N 1
ATOM 875 C CA . PHE A 1 111 ? -1.790 -12.138 -2.303 1.00 94.19 111 PHE A CA 1
ATOM 876 C C . PHE A 1 111 ? -2.062 -12.997 -1.073 1.00 94.19 111 PHE A C 1
ATOM 878 O O . PHE A 1 111 ? -3.199 -13.392 -0.807 1.00 94.19 111 PHE A O 1
ATOM 885 N N . LYS A 1 112 ? -1.004 -13.280 -0.310 1.00 95.50 112 LYS A N 1
ATOM 886 C CA . LYS A 1 112 ? -1.097 -13.954 0.987 1.00 95.50 112 LYS A CA 1
ATOM 887 C C . LYS A 1 112 ? -0.201 -13.248 1.995 1.00 95.50 112 LYS A C 1
ATOM 889 O O . LYS A 1 112 ? 1.014 -13.214 1.814 1.00 95.50 112 LYS A O 1
ATOM 894 N N . LEU A 1 113 ? -0.823 -12.738 3.053 1.00 94.81 113 LEU A N 1
ATOM 895 C CA . LEU A 1 113 ? -0.155 -12.127 4.198 1.00 94.81 113 LEU A CA 1
ATOM 896 C C . LEU A 1 113 ? -0.288 -13.056 5.407 1.00 94.81 113 LEU A C 1
ATOM 898 O O . LEU A 1 113 ? -1.334 -13.672 5.620 1.00 94.81 113 LEU A O 1
ATOM 902 N N . ILE A 1 114 ? 0.791 -13.181 6.164 1.00 96.00 114 ILE A N 1
ATOM 903 C CA . ILE A 1 114 ? 0.918 -13.972 7.383 1.00 96.00 114 ILE A CA 1
ATOM 904 C C . ILE A 1 114 ? 1.147 -12.972 8.511 1.00 96.00 114 ILE A C 1
ATOM 906 O O . ILE A 1 114 ? 2.075 -12.168 8.441 1.00 96.00 114 ILE A O 1
ATOM 910 N N . ALA A 1 115 ? 0.286 -13.007 9.528 1.00 95.38 115 ALA A N 1
ATOM 911 C CA . ALA A 1 115 ? 0.468 -12.209 10.733 1.00 95.38 115 ALA A CA 1
ATOM 912 C C . ALA A 1 115 ? 1.708 -12.699 11.489 1.00 95.38 115 ALA A C 1
ATOM 914 O O . ALA A 1 115 ? 1.839 -13.891 11.768 1.00 95.38 115 ALA A O 1
ATOM 915 N N . GLU A 1 116 ? 2.620 -11.778 11.785 1.00 94.69 116 GLU A N 1
ATOM 916 C CA . GLU A 1 116 ? 3.867 -12.060 12.507 1.00 94.69 116 GLU A CA 1
ATOM 917 C C . GLU A 1 116 ? 3.721 -11.817 14.013 1.00 94.69 116 GLU A C 1
ATOM 919 O O . GLU A 1 116 ? 4.565 -12.247 14.801 1.00 94.69 116 GLU A O 1
ATOM 924 N N . ARG A 1 117 ? 2.637 -11.150 14.420 1.00 93.75 117 ARG A N 1
ATOM 925 C CA . ARG A 1 117 ? 2.297 -10.858 15.810 1.00 93.75 117 ARG A CA 1
ATOM 926 C C . ARG A 1 117 ? 0.785 -10.818 16.017 1.00 93.75 117 ARG A C 1
ATOM 928 O O . ARG A 1 117 ? 0.034 -10.604 15.065 1.00 93.75 117 ARG A O 1
ATOM 935 N N . ASP A 1 118 ? 0.368 -10.978 17.268 1.00 94.94 118 ASP A N 1
ATOM 936 C CA . ASP A 1 118 ? -1.026 -10.810 17.679 1.00 94.94 118 ASP A CA 1
ATOM 937 C C . ASP A 1 118 ? -1.365 -9.318 17.733 1.00 94.94 118 ASP A C 1
ATOM 939 O O . ASP A 1 118 ? -0.860 -8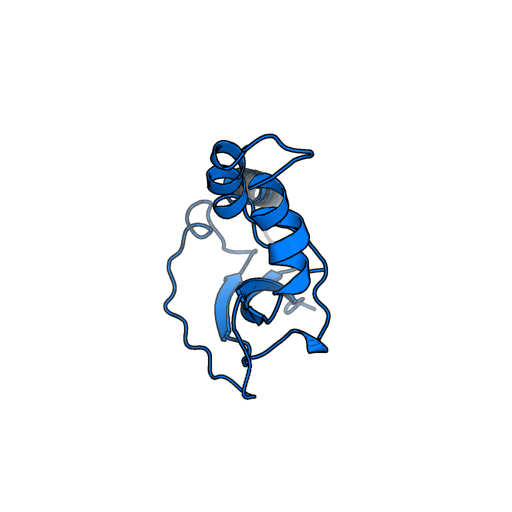.594 18.592 1.00 94.94 118 ASP A O 1
ATOM 943 N N . ASP A 1 119 ? -2.187 -8.857 16.791 1.00 93.88 119 ASP A N 1
ATOM 944 C CA . ASP A 1 119 ? -2.588 -7.456 16.680 1.00 93.88 119 ASP A CA 1
ATOM 945 C C . ASP A 1 119 ? -3.850 -7.292 15.818 1.00 93.88 119 ASP A C 1
ATOM 947 O O . ASP A 1 119 ? -4.313 -8.239 15.171 1.00 93.88 119 ASP A O 1
ATOM 951 N N . TYR A 1 120 ? -4.395 -6.078 15.775 1.00 92.94 120 TYR A N 1
ATOM 952 C CA . TYR A 1 120 ? -5.509 -5.721 14.902 1.00 92.94 120 TYR A CA 1
ATOM 953 C C . TYR A 1 120 ? -5.013 -5.178 13.557 1.00 92.94 120 TYR A C 1
ATOM 955 O O . TYR A 1 120 ? -4.126 -4.333 13.488 1.00 92.94 120 TYR A O 1
ATOM 963 N N . ILE A 1 121 ? -5.622 -5.640 12.463 1.00 92.69 121 ILE A N 1
ATOM 964 C CA . ILE A 1 121 ? -5.327 -5.138 11.116 1.00 92.69 121 ILE A CA 1
ATOM 965 C C . ILE A 1 121 ? -6.395 -4.121 10.723 1.00 92.69 121 ILE A C 1
ATOM 967 O O . ILE A 1 121 ? -7.570 -4.464 10.579 1.00 92.69 121 ILE A O 1
ATOM 971 N N . HIS A 1 122 ? -5.965 -2.879 10.516 1.00 90.19 122 HIS A N 1
ATOM 972 C CA . HIS A 1 122 ? -6.834 -1.746 10.200 1.00 90.19 122 HIS A CA 1
ATOM 973 C C . HIS A 1 122 ? -6.741 -1.324 8.732 1.00 90.19 122 HIS A C 1
ATOM 975 O O . HIS A 1 122 ? -7.752 -0.929 8.148 1.00 90.19 122 HIS A O 1
ATOM 981 N N . ALA A 1 123 ? -5.560 -1.448 8.123 1.00 89.44 123 ALA A N 1
ATOM 982 C CA . ALA A 1 123 ? -5.327 -1.039 6.744 1.00 89.44 123 ALA A CA 1
ATOM 983 C C . ALA A 1 123 ? -4.313 -1.940 6.026 1.00 89.44 123 ALA A C 1
ATOM 985 O O . ALA A 1 123 ? -3.473 -2.599 6.642 1.00 89.44 123 ALA A O 1
ATOM 986 N N . PHE A 1 124 ? -4.387 -1.937 4.694 1.00 92.00 124 PHE A N 1
ATOM 987 C CA . PHE A 1 124 ? -3.341 -2.473 3.827 1.00 92.00 124 PHE A CA 1
ATOM 988 C C . PHE A 1 124 ? -2.463 -1.339 3.323 1.00 92.00 124 PHE A C 1
ATOM 990 O O . PHE A 1 124 ? -2.974 -0.285 2.965 1.00 92.00 124 PHE A O 1
ATOM 997 N N . VAL A 1 125 ? -1.163 -1.590 3.221 1.00 91.19 125 VAL A N 1
ATOM 998 C CA . VAL A 1 125 ? -0.165 -0.662 2.694 1.00 91.19 125 VAL A CA 1
ATOM 999 C C . VAL A 1 125 ? 0.491 -1.288 1.481 1.00 91.19 125 VAL A C 1
ATOM 1001 O O . VAL A 1 125 ? 1.067 -2.371 1.567 1.00 91.19 125 VAL A O 1
ATOM 1004 N N . ALA A 1 126 ? 0.422 -0.593 0.350 1.00 90.50 126 ALA A N 1
ATOM 1005 C CA . ALA A 1 126 ? 1.162 -0.941 -0.847 1.00 90.50 126 ALA A CA 1
ATOM 1006 C C . ALA A 1 126 ? 2.337 0.019 -1.011 1.00 90.50 126 ALA A C 1
ATOM 1008 O O . ALA A 1 126 ? 2.231 1.220 -0.746 1.00 90.50 126 ALA A O 1
ATOM 1009 N N . TYR A 1 127 ? 3.463 -0.521 -1.449 1.00 86.75 127 TYR A N 1
ATOM 1010 C CA . TYR A 1 127 ? 4.669 0.247 -1.715 1.00 86.75 127 TYR A CA 1
ATOM 1011 C C . TYR A 1 127 ? 5.435 -0.376 -2.864 1.00 86.75 127 TYR A C 1
ATOM 1013 O O . TYR A 1 127 ? 5.210 -1.535 -3.200 1.00 86.75 127 TYR A O 1
ATOM 1021 N N . PHE A 1 128 ? 6.312 0.394 -3.493 1.00 88.50 128 PHE A N 1
ATOM 1022 C CA . PHE A 1 128 ? 7.090 -0.085 -4.621 1.00 88.50 128 PHE A CA 1
ATOM 1023 C C . PHE A 1 128 ? 8.572 0.174 -4.393 1.00 88.50 128 PHE A C 1
ATOM 1025 O O . PHE A 1 128 ? 8.950 1.233 -3.894 1.00 88.50 128 PHE A O 1
ATOM 1032 N N . ASP A 1 129 ? 9.381 -0.784 -4.821 1.00 87.44 129 ASP A N 1
ATOM 1033 C CA . ASP A 1 129 ? 10.824 -0.645 -4.924 1.00 87.44 129 ASP A CA 1
ATOM 1034 C C . ASP A 1 129 ? 11.209 -0.544 -6.397 1.00 87.44 129 ASP A C 1
ATOM 1036 O O . ASP A 1 129 ? 10.591 -1.169 -7.262 1.00 87.44 129 ASP A O 1
ATOM 1040 N N . VAL A 1 130 ? 12.237 0.248 -6.683 1.00 86.88 130 VAL A N 1
ATOM 1041 C CA . VAL A 1 130 ? 12.813 0.384 -8.023 1.00 86.88 130 VAL A CA 1
ATOM 1042 C C . VAL A 1 130 ? 14.246 -0.119 -8.014 1.00 86.88 130 VAL A C 1
ATOM 1044 O O . VAL A 1 130 ? 14.989 0.135 -7.066 1.00 86.88 130 VAL A O 1
ATOM 1047 N N . SER A 1 131 ? 14.630 -0.831 -9.068 1.00 87.00 131 SER A N 1
ATOM 1048 C CA . SER A 1 131 ? 15.964 -1.408 -9.227 1.00 87.00 131 SER A CA 1
ATOM 1049 C C . SER A 1 131 ? 16.600 -0.968 -10.545 1.00 87.00 131 SER A C 1
ATOM 1051 O O . SER A 1 131 ? 15.907 -0.621 -11.502 1.00 87.00 131 SER A O 1
ATOM 1053 N N . PHE A 1 132 ? 17.934 -0.962 -10.552 1.00 86.75 132 PHE A N 1
ATOM 1054 C CA . PHE A 1 132 ? 18.784 -0.593 -11.685 1.00 86.75 132 PHE A CA 1
ATOM 1055 C C . PHE A 1 132 ? 19.598 -1.832 -12.084 1.00 86.75 132 PHE A C 1
ATOM 1057 O O . PHE A 1 132 ? 20.724 -1.997 -11.622 1.00 86.75 132 PHE A O 1
ATOM 1064 N N . THR A 1 133 ? 19.014 -2.753 -12.854 1.00 82.44 133 THR A N 1
ATOM 1065 C CA . THR A 1 133 ? 19.643 -4.053 -13.168 1.00 82.44 133 THR A CA 1
ATOM 1066 C C . THR A 1 133 ? 20.582 -3.998 -14.372 1.00 82.44 133 THR A C 1
ATOM 1068 O O . THR A 1 133 ? 21.406 -4.889 -14.560 1.00 82.44 133 THR A O 1
ATOM 1071 N N . LYS A 1 134 ? 20.495 -2.933 -15.177 1.00 73.06 134 LYS A N 1
ATOM 1072 C CA . LYS A 1 134 ? 21.346 -2.706 -16.359 1.00 73.06 134 LYS A CA 1
ATOM 1073 C C . LYS A 1 134 ? 22.654 -1.947 -16.067 1.00 73.06 134 LYS A C 1
ATOM 1075 O O . LYS A 1 134 ? 23.311 -1.521 -17.017 1.00 73.06 134 LYS A O 1
ATOM 1080 N N . CYS A 1 135 ? 23.010 -1.771 -14.793 1.00 57.53 135 CYS A N 1
ATOM 1081 C CA . CYS A 1 135 ? 24.232 -1.101 -14.333 1.00 57.53 135 CYS A CA 1
ATOM 1082 C C . CYS A 1 135 ? 25.295 -2.099 -13.861 1.00 57.53 135 CYS A C 1
ATOM 1084 O O . CYS A 1 135 ? 24.915 -3.109 -13.229 1.00 57.53 135 CYS A O 1
#

Organism: Gossypium raimondii (NCBI:txid29730)

Sequence (135 aa):
MFMLLNAPIWLTWLNKLLKQMACLMVDDGVVLPDEASLYLTAIEDAEYKDDKIEFWNNVYGFDMSCIKKQAMMEPLVDTVDQKQIVTNCHLLKTMDISKMVPGDASFTAPFKLIAERDDYIHAFVAYFDVSFTKC

Foldseek 3Di:
DFDDDPPPPVLVVLQVVLVVVVVVDDPDDDDPLQKKWKKKFFFDDVVVCCVQQVCCCQVPNDRNNVVSVVSVVGTDDDDDDPVGTFWDMWTFDMDGSVPDDSCVVDDDGDTDIDGPDPDDTDDMTMDMDTHRPVD

InterPro domains:
  IPR025799 Protein arginine N-methyltransferase [PTHR11006] (17-135)
  IPR029063 S-adenosyl-L-methionine-dependent methyltransferase superfamily [SSF53335] (12-133)
  IPR055135 Protein arginine N-methyltransferase domain [PF22528] (34-135)

pLDDT: mean 79.69, std 15.2, range [28.94, 96.0]